Protein AF-A0A540L2G1-F1 (afdb_monomer_lite)

Foldseek 3Di:
DVVVVVVVVVVVVVVVVVVVPDDDCVVCVVVVVVVCPPHDDDDDFDQEVTQFDPDPDPVPRDGDPVSVVVD

pLDDT: mean 84.69, std 15.88, range [56.94, 97.5]

Secondary structure (DSSP, 8-state):
-HHHHHHHHHHHHHHHHHHH-PPPTTTTHHHHHHHHTTSPP-----SBTTTB---SSGGG-PPPHHHHHH-

Organism: Malus baccata (NCBI:txid106549)

Radius of gyration: 19.09 Å; chains: 1; bounding box: 58×20×33 Å

InterPro domains:
  IPR023214 HAD superfamily [G3DSA:3.40.50.1000] (41-71)
  IPR036412 HAD-like superfamily [SSF56784] (42-71)
  IPR044651 Trehalose 6-phosphate OTSB-like [PTHR43768] (13-71)

Sequence (71 aa):
MDKLKNNRKKHEKRSFKNLVEHPSALDSFDRMMKAAKGKRMVVFLDYDGTLSPIVDDPNRAFMSDEIRAAV

Structure (mmCIF, N/CA/C/O backbone):
data_AF-A0A540L2G1-F1
#
_entry.id   AF-A0A540L2G1-F1
#
loop_
_atom_site.group_PDB
_atom_site.id
_at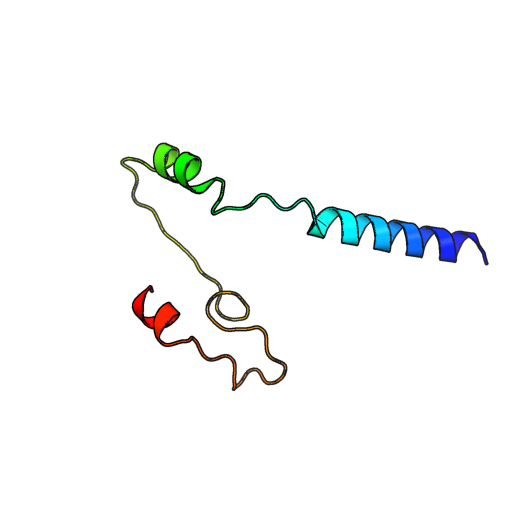om_site.type_symbol
_atom_site.label_atom_id
_atom_site.label_alt_id
_atom_site.label_comp_id
_atom_site.label_asym_id
_atom_site.label_entity_id
_atom_site.label_seq_id
_atom_site.pdbx_PDB_ins_code
_atom_site.Cartn_x
_atom_site.Cartn_y
_atom_site.Cartn_z
_atom_site.occupancy
_atom_site.B_iso_or_equiv
_atom_site.auth_seq_id
_atom_site.auth_comp_id
_atom_site.auth_asym_id
_atom_site.auth_atom_id
_atom_site.pdbx_PDB_model_num
ATOM 1 N N . MET A 1 1 ? 43.906 -2.817 12.584 1.00 57.22 1 MET A N 1
ATOM 2 C CA . MET A 1 1 ? 42.967 -3.182 11.492 1.00 57.22 1 MET A CA 1
ATOM 3 C C . MET A 1 1 ? 41.617 -3.714 12.008 1.00 57.22 1 MET A C 1
ATOM 5 O O . MET A 1 1 ? 40.643 -3.691 11.261 1.00 57.22 1 MET A O 1
ATOM 9 N N . ASP A 1 2 ? 41.503 -4.114 13.281 1.00 61.50 2 ASP A N 1
ATOM 10 C CA . ASP A 1 2 ? 40.310 -4.808 13.816 1.00 61.50 2 ASP A CA 1
ATOM 11 C C . ASP A 1 2 ? 39.154 -3.891 14.241 1.00 61.50 2 ASP A C 1
ATOM 13 O O . ASP A 1 2 ? 37.984 -4.249 14.099 1.00 61.50 2 ASP A O 1
ATOM 17 N N . LYS A 1 3 ? 39.451 -2.654 14.665 1.00 57.97 3 LYS A N 1
ATOM 18 C CA . LYS A 1 3 ? 38.424 -1.664 15.043 1.00 57.97 3 LYS A CA 1
ATOM 19 C C . LYS A 1 3 ? 37.509 -1.275 13.866 1.00 57.97 3 LYS A C 1
ATOM 21 O O . LYS A 1 3 ? 36.305 -1.120 14.053 1.00 57.97 3 LYS A O 1
ATOM 26 N N . LEU A 1 4 ? 38.046 -1.206 12.640 1.00 58.19 4 LEU A N 1
ATOM 27 C CA . LEU A 1 4 ? 37.261 -0.919 11.427 1.00 58.19 4 LEU A CA 1
ATOM 28 C C . LEU A 1 4 ? 36.323 -2.070 11.032 1.00 58.19 4 LEU A C 1
ATOM 30 O O . LEU A 1 4 ? 35.248 -1.829 10.481 1.00 58.19 4 LEU A O 1
ATOM 34 N N . LYS A 1 5 ? 36.720 -3.324 11.288 1.00 61.16 5 LYS A N 1
ATOM 35 C CA . LYS A 1 5 ? 35.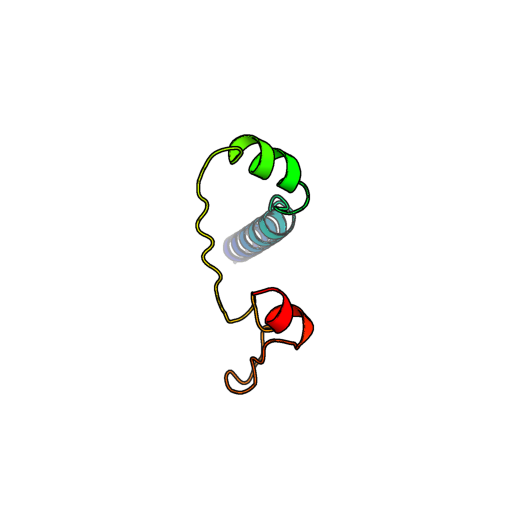891 -4.505 10.993 1.00 61.16 5 LYS A CA 1
ATOM 36 C C . LYS A 1 5 ? 34.725 -4.618 11.979 1.00 61.16 5 LYS A C 1
ATOM 38 O O . LYS A 1 5 ? 33.617 -4.964 11.578 1.00 61.16 5 LYS A O 1
ATOM 43 N N . ASN A 1 6 ? 34.948 -4.246 13.241 1.00 61.53 6 ASN A N 1
ATOM 44 C CA . ASN A 1 6 ? 33.914 -4.272 14.275 1.00 61.53 6 ASN A CA 1
ATOM 45 C C . ASN A 1 6 ? 32.841 -3.188 14.079 1.00 61.53 6 ASN A C 1
ATOM 47 O O . ASN A 1 6 ? 31.655 -3.462 14.266 1.00 61.53 6 ASN A O 1
ATOM 51 N N . ASN A 1 7 ? 33.226 -1.985 13.636 1.00 61.53 7 ASN A N 1
ATOM 52 C CA . ASN A 1 7 ? 32.259 -0.925 13.331 1.00 61.53 7 ASN A CA 1
ATOM 53 C C . ASN A 1 7 ? 31.387 -1.252 12.113 1.00 61.53 7 ASN A C 1
ATOM 55 O O . ASN A 1 7 ? 30.184 -1.001 12.158 1.00 61.53 7 ASN A O 1
ATOM 59 N N . ARG A 1 8 ? 31.955 -1.878 11.073 1.00 63.56 8 ARG A N 1
ATOM 60 C CA . ARG A 1 8 ? 31.181 -2.363 9.918 1.00 63.56 8 ARG A CA 1
ATOM 61 C C . ARG A 1 8 ? 30.168 -3.436 10.317 1.00 63.56 8 ARG A C 1
ATOM 63 O O . ARG A 1 8 ? 28.985 -3.266 10.045 1.00 63.56 8 ARG A O 1
ATOM 70 N N . LYS A 1 9 ? 30.586 -4.451 11.087 1.00 62.00 9 LYS A N 1
ATOM 71 C CA . LYS A 1 9 ? 29.665 -5.484 11.604 1.00 62.00 9 LYS A CA 1
ATOM 72 C C . LYS A 1 9 ? 28.577 -4.917 12.525 1.00 62.00 9 LYS A C 1
ATOM 74 O O . LYS A 1 9 ? 27.466 -5.435 12.553 1.00 62.00 9 LYS A O 1
ATOM 79 N N . LYS A 1 10 ? 28.873 -3.863 13.293 1.00 66.12 10 LYS A N 1
ATOM 80 C CA . LYS A 1 10 ? 27.894 -3.185 14.160 1.00 66.12 10 LYS A CA 1
ATOM 81 C C . LYS A 1 10 ? 26.872 -2.372 13.357 1.00 66.12 10 LYS A C 1
ATOM 83 O O . LYS A 1 10 ? 25.702 -2.365 13.730 1.00 66.12 10 LYS A O 1
ATOM 88 N N . HIS A 1 11 ? 27.297 -1.709 12.281 1.00 58.56 11 HIS A N 1
ATOM 89 C CA . HIS A 1 11 ? 26.401 -0.984 11.374 1.00 58.56 11 HIS A CA 1
ATOM 90 C C . HIS A 1 11 ? 25.475 -1.928 10.613 1.00 58.56 11 HIS A C 1
ATOM 92 O O . HIS A 1 11 ? 24.272 -1.697 10.582 1.00 58.56 11 HIS A O 1
ATOM 98 N N . GLU A 1 12 ? 26.022 -3.020 10.090 1.00 60.00 12 GLU A N 1
ATOM 99 C CA . GLU A 1 12 ? 25.263 -4.045 9.376 1.00 60.00 12 GLU A CA 1
ATOM 100 C C . GLU A 1 12 ? 24.232 -4.710 10.298 1.00 60.00 12 GLU A C 1
ATOM 102 O O . GLU A 1 12 ? 23.050 -4.746 9.977 1.00 60.00 12 GLU A O 1
ATOM 107 N N . LYS A 1 13 ? 24.625 -5.093 11.524 1.00 59.31 13 LYS A N 1
ATOM 108 C CA . LYS A 1 13 ? 23.687 -5.622 12.531 1.00 59.31 13 LYS A CA 1
ATOM 109 C C . LYS A 1 13 ? 22.590 -4.631 12.928 1.00 59.31 13 LYS A C 1
ATOM 111 O O . LYS A 1 13 ? 21.463 -5.053 13.151 1.00 59.31 13 LYS A O 1
ATOM 116 N N . ARG A 1 14 ? 22.895 -3.333 13.049 1.00 59.78 14 ARG A N 1
ATOM 117 C CA . ARG A 1 14 ? 21.889 -2.295 13.354 1.00 59.78 14 ARG A CA 1
ATOM 118 C C . ARG A 1 14 ? 20.935 -2.065 12.183 1.00 59.78 14 ARG A C 1
ATOM 120 O O . ARG A 1 14 ? 19.740 -1.946 12.407 1.00 59.78 14 ARG A O 1
ATOM 127 N N . SER A 1 15 ? 21.454 -2.053 10.957 1.00 59.62 15 SER A N 1
ATOM 128 C CA . SER A 1 15 ? 20.656 -1.923 9.735 1.00 59.62 15 SER A CA 1
ATOM 129 C C . SER A 1 15 ? 19.712 -3.115 9.551 1.00 59.62 15 SER A C 1
ATOM 131 O O . SER A 1 15 ? 18.521 -2.903 9.349 1.00 59.62 15 SER A O 1
ATOM 133 N N . PHE A 1 16 ? 20.200 -4.346 9.747 1.00 59.41 16 PHE A N 1
ATOM 134 C CA . PHE A 1 16 ? 19.367 -5.554 9.735 1.00 59.41 16 PHE A CA 1
ATOM 135 C C . PHE A 1 16 ? 18.308 -5.557 10.842 1.00 59.41 16 PHE A C 1
ATOM 137 O O . PHE A 1 16 ? 17.182 -5.976 10.603 1.00 59.41 16 PHE A O 1
ATOM 144 N N . LYS A 1 17 ? 18.634 -5.064 12.044 1.00 56.94 17 LYS A N 1
ATOM 145 C CA . LYS A 1 17 ? 17.663 -4.979 13.144 1.00 56.94 17 LYS A CA 1
ATOM 146 C C . LYS A 1 17 ? 16.509 -4.015 12.826 1.00 56.94 17 LYS A C 1
ATOM 148 O O . LYS A 1 17 ? 15.361 -4.333 13.105 1.00 56.94 17 LYS A O 1
ATOM 153 N N . ASN A 1 18 ? 16.803 -2.894 12.166 1.00 58.03 18 ASN A N 1
ATOM 154 C CA . ASN A 1 18 ? 15.800 -1.897 11.780 1.00 58.03 18 ASN A CA 1
ATOM 155 C C . ASN A 1 18 ? 14.837 -2.387 10.682 1.00 58.03 18 ASN A C 1
ATOM 157 O O . ASN A 1 18 ? 13.689 -1.958 10.658 1.00 58.03 18 ASN A O 1
ATOM 161 N N . LEU A 1 19 ? 15.275 -3.287 9.792 1.00 58.28 19 LEU A N 1
ATOM 162 C CA . LEU A 1 19 ? 14.415 -3.909 8.770 1.00 58.28 19 LEU A CA 1
ATOM 163 C C . LEU A 1 19 ? 13.384 -4.879 9.370 1.00 58.28 19 LEU A C 1
ATOM 165 O O . LEU A 1 19 ? 12.309 -5.048 8.809 1.00 58.28 19 LEU A O 1
ATOM 169 N N . VAL A 1 20 ? 13.697 -5.491 10.515 1.00 62.09 20 VAL A N 1
ATOM 170 C CA . VAL A 1 20 ? 12.819 -6.456 11.201 1.00 62.09 20 VAL A CA 1
ATOM 171 C C . VAL A 1 20 ? 11.819 -5.762 12.144 1.00 62.09 20 VAL A C 1
ATOM 173 O O . VAL A 1 20 ? 10.808 -6.353 12.503 1.00 62.09 20 VAL A O 1
ATOM 176 N N . GLU A 1 21 ? 12.063 -4.505 12.531 1.00 69.62 21 GLU A N 1
ATOM 177 C CA . GLU A 1 21 ? 11.287 -3.785 13.560 1.00 69.62 21 GLU A CA 1
ATOM 178 C C . GLU A 1 21 ? 10.333 -2.698 13.010 1.00 69.62 21 GLU A C 1
ATOM 180 O O . GLU A 1 21 ? 9.830 -1.885 13.787 1.00 69.62 21 GLU A O 1
ATOM 185 N N . HIS A 1 22 ? 10.049 -2.640 11.701 1.00 81.94 22 HIS A N 1
ATOM 186 C CA . HIS A 1 22 ? 9.064 -1.668 11.202 1.00 81.94 22 HIS A CA 1
ATOM 187 C C . HIS A 1 22 ? 7.628 -2.097 11.557 1.00 81.94 22 HIS A C 1
ATOM 189 O O . HIS A 1 22 ? 7.229 -3.214 11.224 1.00 81.94 22 HIS A O 1
ATOM 195 N N . PRO A 1 23 ? 6.826 -1.233 12.214 1.00 86.38 23 PRO A N 1
ATOM 196 C CA . PRO A 1 23 ? 5.445 -1.560 12.537 1.00 86.38 23 PRO A CA 1
ATOM 197 C C . PRO A 1 23 ? 4.613 -1.686 11.256 1.00 86.38 23 PRO A C 1
ATOM 199 O O . PRO A 1 23 ? 4.639 -0.808 10.393 1.00 86.38 23 PRO A O 1
ATOM 202 N N . SER A 1 24 ? 3.840 -2.766 11.153 1.00 90.25 24 SER A N 1
ATOM 203 C CA . SER A 1 24 ? 2.915 -2.987 10.042 1.00 90.25 24 SER A CA 1
ATOM 204 C C . SER A 1 24 ? 1.726 -2.024 10.131 1.00 90.25 24 SER A C 1
ATOM 206 O O . SER A 1 24 ? 0.992 -1.985 11.127 1.00 90.25 24 SER A O 1
ATOM 208 N N . ALA A 1 25 ? 1.521 -1.243 9.067 1.00 91.62 25 ALA A N 1
ATOM 209 C CA . ALA A 1 25 ? 0.361 -0.365 8.933 1.00 91.62 25 ALA A CA 1
ATOM 210 C C . ALA A 1 25 ? -0.947 -1.162 8.807 1.00 91.62 25 ALA A C 1
ATOM 212 O O . ALA A 1 25 ? -1.973 -0.722 9.322 1.00 91.62 25 ALA A O 1
ATOM 213 N N . LEU A 1 26 ? -0.901 -2.345 8.183 1.00 93.75 26 LEU A N 1
ATOM 214 C CA . LEU A 1 26 ? -2.054 -3.240 8.063 1.00 93.75 26 LEU A CA 1
ATOM 215 C C . LEU A 1 26 ? -2.451 -3.820 9.425 1.00 93.75 26 LEU A C 1
ATOM 217 O O . LEU A 1 26 ? -3.624 -3.780 9.785 1.00 93.75 26 LEU A O 1
ATOM 221 N N . ASP A 1 27 ? -1.480 -4.246 10.234 1.00 95.31 27 ASP A N 1
ATOM 222 C CA . ASP A 1 27 ? -1.744 -4.769 11.584 1.00 95.31 27 ASP A CA 1
ATOM 223 C C . ASP A 1 27 ? -2.330 -3.676 12.494 1.00 95.31 27 ASP A C 1
ATOM 225 O O . ASP A 1 27 ? -3.113 -3.940 13.406 1.00 95.31 27 ASP A O 1
ATOM 229 N N . SER A 1 28 ? -1.963 -2.418 12.233 1.00 94.00 28 SER A N 1
ATOM 230 C CA . SER A 1 28 ? -2.453 -1.241 12.957 1.00 94.00 28 SER A CA 1
ATOM 231 C C . SER A 1 28 ? -3.692 -0.595 12.324 1.00 94.00 28 SER A C 1
ATOM 233 O O . SER A 1 28 ? -4.165 0.427 12.837 1.00 94.00 28 SER A O 1
ATOM 235 N N . PHE A 1 29 ? -4.230 -1.157 11.236 1.00 94.50 29 PHE A N 1
ATOM 236 C CA . PHE A 1 29 ? -5.235 -0.504 10.396 1.00 94.50 29 PHE A CA 1
ATOM 237 C C . PHE A 1 29 ? -6.492 -0.130 11.185 1.00 94.50 29 PHE A C 1
ATOM 239 O O . PHE A 1 29 ? -6.911 1.028 11.184 1.00 94.50 29 PHE A O 1
ATOM 246 N N . ASP A 1 30 ? -7.031 -1.061 11.974 1.00 97.25 30 ASP A N 1
ATOM 247 C CA . ASP A 1 30 ? -8.209 -0.822 12.815 1.00 97.25 30 ASP A CA 1
ATOM 248 C C . ASP A 1 30 ? -8.015 0.342 13.788 1.00 97.25 30 ASP A C 1
ATOM 250 O O . ASP A 1 30 ? -8.923 1.147 14.023 1.00 97.25 30 ASP A O 1
ATOM 254 N N . ARG A 1 31 ? -6.818 0.448 14.373 1.00 96.69 31 ARG A N 1
ATOM 255 C CA . ARG A 1 31 ? -6.481 1.530 15.300 1.00 96.69 31 ARG A CA 1
ATOM 256 C C . ARG A 1 31 ? -6.431 2.870 14.568 1.00 96.69 31 ARG A C 1
ATOM 258 O O . ARG A 1 31 ? -6.971 3.852 15.082 1.00 96.69 31 ARG A O 1
ATOM 265 N N . MET A 1 32 ? -5.819 2.909 13.385 1.00 95.56 32 MET A N 1
ATOM 266 C CA . MET A 1 32 ? -5.759 4.111 12.548 1.00 95.56 32 MET A CA 1
ATOM 267 C C . MET A 1 32 ? -7.159 4.561 12.117 1.00 95.56 32 MET A C 1
ATOM 269 O O . MET A 1 32 ? -7.514 5.725 12.311 1.00 95.56 32 MET A O 1
ATOM 273 N N . MET A 1 33 ? -7.990 3.639 11.626 1.00 95.56 33 MET A N 1
ATOM 274 C CA . MET A 1 33 ? -9.343 3.950 11.154 1.00 95.56 33 MET A CA 1
ATOM 275 C C . MET A 1 33 ? -10.266 4.411 12.284 1.00 95.56 33 MET A C 1
ATOM 277 O O . MET A 1 33 ? -11.034 5.360 12.107 1.00 95.56 33 MET A O 1
ATOM 281 N N . LYS A 1 34 ? -10.145 3.826 13.485 1.00 97.44 34 LYS A N 1
ATOM 282 C CA . LYS A 1 34 ? -10.837 4.330 14.686 1.00 97.44 34 LYS A CA 1
ATOM 283 C C . LYS A 1 34 ? -10.451 5.776 14.997 1.00 97.44 34 LYS A C 1
ATOM 285 O O . LYS A 1 34 ? -11.330 6.587 15.279 1.00 97.44 34 LYS A O 1
ATOM 290 N N . ALA A 1 35 ? -9.165 6.117 14.909 1.00 96.12 35 ALA A N 1
ATOM 291 C CA . ALA A 1 35 ? -8.681 7.477 15.150 1.00 96.12 35 ALA A CA 1
ATOM 292 C C . ALA A 1 35 ? -9.088 8.477 14.047 1.00 96.12 35 ALA A C 1
ATOM 294 O O . ALA A 1 35 ? -9.196 9.682 14.309 1.00 96.12 35 ALA A O 1
ATOM 295 N N . ALA A 1 36 ? -9.315 7.991 12.826 1.00 95.69 36 ALA A N 1
ATOM 296 C CA . ALA A 1 36 ? -9.738 8.788 11.678 1.00 95.69 36 ALA A CA 1
ATOM 297 C C . ALA A 1 36 ? -11.263 8.971 11.567 1.00 95.69 36 ALA A C 1
ATOM 299 O O . ALA A 1 36 ? -11.720 9.800 10.780 1.00 95.69 36 ALA A O 1
ATOM 300 N N . LYS A 1 37 ? -12.063 8.238 12.355 1.00 97.25 37 LYS A N 1
ATOM 301 C CA . LYS A 1 37 ? -13.531 8.281 12.300 1.00 97.25 37 LYS A CA 1
ATOM 302 C C . LYS A 1 37 ? -14.063 9.720 12.380 1.00 97.25 37 LYS A C 1
ATOM 304 O O . LYS A 1 37 ? -13.742 10.462 13.305 1.00 97.25 37 LYS A O 1
ATOM 309 N N . GLY A 1 38 ? -14.896 10.097 11.408 1.00 97.19 38 GLY A N 1
ATOM 310 C CA . GLY A 1 38 ? -15.504 11.431 11.313 1.00 97.19 38 GLY A CA 1
ATOM 311 C C . GLY A 1 38 ? -14.594 12.526 10.741 1.00 97.19 38 GLY A C 1
ATOM 312 O O . GLY A 1 38 ? -15.021 13.676 10.665 1.00 97.19 38 GLY A O 1
ATOM 313 N N . LYS A 1 39 ? -13.363 12.201 10.325 1.00 97.19 39 LYS A N 1
ATOM 314 C CA . LYS A 1 39 ? -12.434 13.136 9.672 1.00 97.19 39 LYS A CA 1
ATOM 315 C C . LYS A 1 39 ? -12.382 12.872 8.169 1.00 97.19 39 LYS A C 1
ATOM 317 O O . LYS A 1 39 ? -12.550 11.741 7.720 1.00 97.19 39 LYS A O 1
ATOM 322 N N . ARG A 1 40 ? -12.087 13.914 7.389 1.00 96.56 40 ARG A N 1
ATOM 323 C CA . ARG A 1 40 ? -11.692 13.755 5.983 1.00 96.56 40 ARG A CA 1
ATOM 324 C C . ARG A 1 40 ? -10.222 13.359 5.939 1.00 96.56 40 ARG A C 1
ATOM 326 O O . ARG A 1 40 ? -9.391 14.064 6.507 1.00 96.56 40 ARG A O 1
ATOM 333 N N . MET A 1 41 ? -9.924 12.239 5.293 1.00 94.12 41 MET A N 1
ATOM 334 C CA . MET A 1 41 ? -8.556 11.765 5.106 1.00 94.12 41 MET A CA 1
ATOM 335 C C . MET A 1 41 ? -8.038 12.174 3.733 1.00 94.12 41 MET A C 1
ATOM 337 O O . MET A 1 41 ? -8.804 12.246 2.775 1.00 94.12 41 MET A O 1
ATOM 341 N N . VAL A 1 42 ? -6.732 12.401 3.651 1.00 95.75 42 VAL A N 1
ATOM 342 C CA . VAL A 1 42 ? -6.002 12.530 2.390 1.00 95.75 42 VAL 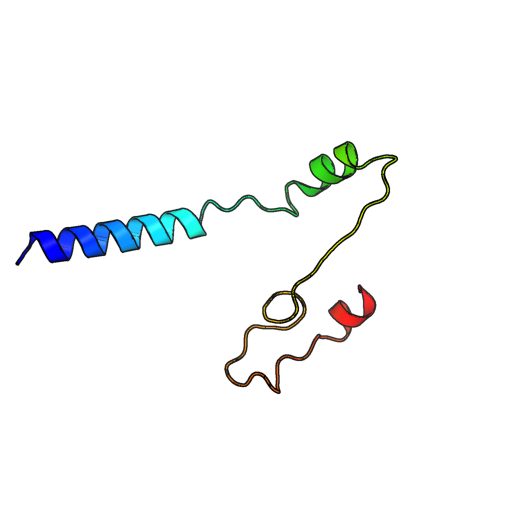A CA 1
ATOM 343 C C . VAL A 1 42 ? -4.898 11.485 2.418 1.00 95.75 42 VAL A C 1
ATOM 345 O O . VAL A 1 42 ? -4.206 11.360 3.430 1.00 95.75 42 VAL A O 1
ATOM 348 N N . VAL A 1 43 ? -4.767 10.724 1.336 1.00 93.44 43 VAL A N 1
ATOM 349 C CA . VAL A 1 43 ? -3.735 9.698 1.182 1.00 93.44 43 VAL A CA 1
ATOM 350 C C . VAL A 1 43 ? -2.802 10.145 0.068 1.00 93.44 43 VAL A C 1
ATOM 352 O O . VAL A 1 43 ? -3.255 10.509 -1.013 1.00 93.44 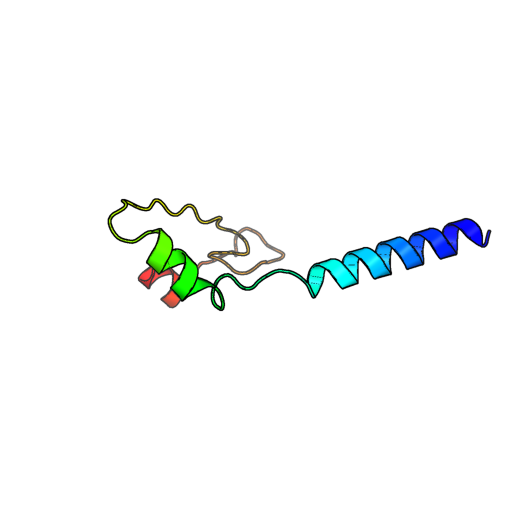43 VAL A O 1
ATOM 355 N N . PHE A 1 44 ? -1.505 10.130 0.356 1.00 95.69 44 PHE A N 1
ATOM 356 C CA . PHE A 1 44 ? -0.450 10.372 -0.618 1.00 95.69 44 PHE A CA 1
ATOM 357 C C . PHE A 1 44 ? 0.336 9.075 -0.758 1.00 95.69 44 PHE A C 1
ATOM 359 O O . PHE A 1 44 ? 0.786 8.525 0.248 1.00 95.69 44 PHE A O 1
ATOM 366 N N . LEU A 1 45 ? 0.457 8.582 -1.985 1.00 95.19 45 LEU A N 1
ATOM 367 C CA . LEU A 1 45 ? 1.161 7.346 -2.305 1.00 95.19 45 LEU A CA 1
ATOM 368 C C . LEU A 1 45 ? 2.318 7.694 -3.233 1.00 95.19 45 LEU A C 1
ATOM 370 O O . LEU A 1 45 ? 2.129 8.437 -4.197 1.00 95.19 45 LEU A O 1
ATOM 374 N N . ASP A 1 46 ? 3.501 7.177 -2.918 1.00 95.31 46 ASP A N 1
ATOM 375 C CA . ASP A 1 46 ? 4.606 7.181 -3.869 1.00 95.31 46 ASP A CA 1
ATOM 376 C C . ASP A 1 46 ? 4.289 6.225 -5.028 1.00 95.31 46 ASP A C 1
ATOM 378 O O . ASP A 1 46 ? 3.390 5.383 -4.928 1.00 95.31 46 ASP A O 1
ATOM 382 N N . TYR A 1 47 ? 5.003 6.359 -6.138 1.00 95.12 47 TYR A N 1
ATOM 383 C CA . TYR A 1 47 ? 4.787 5.520 -7.309 1.00 95.12 47 TYR A CA 1
ATOM 384 C C . TYR A 1 47 ? 5.718 4.299 -7.292 1.00 95.12 47 TYR A C 1
ATOM 386 O O . TYR A 1 47 ? 5.252 3.180 -7.057 1.00 95.12 47 TYR A O 1
ATOM 394 N N . ASP A 1 48 ? 7.026 4.503 -7.460 1.00 93.56 48 ASP A N 1
ATOM 395 C CA . ASP A 1 48 ? 7.993 3.412 -7.607 1.00 93.56 48 ASP A CA 1
ATOM 396 C C . ASP A 1 48 ? 8.263 2.678 -6.294 1.00 93.56 48 ASP A C 1
ATOM 398 O O . ASP A 1 48 ? 8.620 3.263 -5.274 1.00 93.56 48 ASP A O 1
ATOM 402 N N . GLY A 1 49 ? 8.073 1.360 -6.311 1.00 92.12 49 GLY A N 1
ATOM 403 C CA . GLY A 1 49 ? 8.188 0.523 -5.118 1.00 92.12 49 GLY A CA 1
ATOM 404 C C . GLY A 1 49 ? 7.010 0.621 -4.148 1.00 92.12 49 GLY A C 1
ATOM 405 O O . GLY A 1 49 ? 7.061 -0.007 -3.091 1.00 92.12 49 GLY A O 1
ATOM 406 N N . THR A 1 50 ? 5.956 1.367 -4.499 1.00 94.50 50 THR A N 1
ATOM 407 C CA . THR A 1 50 ? 4.684 1.411 -3.759 1.00 94.50 50 THR A CA 1
ATOM 408 C C . THR A 1 50 ? 3.523 0.960 -4.642 1.00 94.50 50 THR A C 1
ATOM 410 O O . THR A 1 50 ? 2.896 -0.059 -4.361 1.00 94.50 50 THR A O 1
ATOM 413 N N . LEU A 1 51 ? 3.238 1.701 -5.714 1.00 96.50 51 LEU A N 1
ATOM 414 C CA . LEU A 1 51 ? 2.171 1.394 -6.671 1.00 96.50 51 LEU A CA 1
ATOM 415 C C . LEU A 1 51 ? 2.659 0.540 -7.847 1.00 96.50 51 LEU A C 1
ATOM 417 O O . LEU A 1 51 ? 1.873 -0.170 -8.476 1.00 96.50 51 LEU A O 1
ATOM 421 N N . SER A 1 52 ? 3.954 0.602 -8.139 1.00 96.31 52 SER A N 1
ATOM 422 C CA . SER A 1 52 ? 4.651 -0.250 -9.099 1.00 96.31 52 SER A CA 1
ATOM 423 C C . SER A 1 52 ? 5.751 -1.055 -8.383 1.00 96.31 52 SER A C 1
ATOM 425 O O . S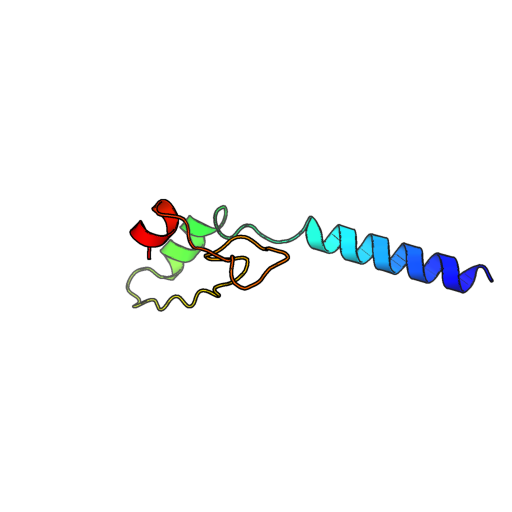ER A 1 52 ? 6.213 -0.663 -7.305 1.00 96.31 52 SER A O 1
ATOM 427 N N . PRO A 1 53 ? 6.189 -2.202 -8.931 1.00 94.69 53 PRO A N 1
ATOM 428 C CA . PRO A 1 53 ? 7.320 -2.937 -8.375 1.00 94.69 53 PRO A CA 1
ATOM 429 C C . PRO A 1 53 ? 8.628 -2.148 -8.521 1.00 94.69 53 PRO A C 1
ATOM 431 O O . PRO A 1 53 ? 8.812 -1.393 -9.474 1.00 94.69 53 PRO A O 1
ATOM 434 N N . ILE A 1 54 ? 9.578 -2.387 -7.612 1.00 95.31 54 ILE A N 1
ATOM 435 C CA . ILE A 1 54 ? 10.956 -1.900 -7.769 1.00 95.31 54 ILE A CA 1
ATOM 436 C C . ILE A 1 54 ? 11.611 -2.682 -8.915 1.00 95.31 54 ILE A C 1
ATOM 438 O O . ILE A 1 54 ? 11.668 -3.912 -8.869 1.00 95.31 54 ILE A O 1
ATOM 442 N N . VAL A 1 55 ? 12.100 -1.975 -9.935 1.00 94.88 55 VAL A N 1
ATOM 443 C CA . VAL A 1 55 ? 12.674 -2.554 -11.161 1.00 94.88 55 VAL A CA 1
ATOM 444 C C . VAL A 1 55 ? 13.984 -1.867 -11.549 1.00 94.88 55 VAL A C 1
ATOM 446 O O . VAL A 1 55 ? 14.196 -0.700 -11.230 1.00 94.88 55 VAL A O 1
ATOM 449 N N . ASP A 1 56 ? 14.847 -2.584 -12.275 1.00 96.69 56 ASP A N 1
ATOM 450 C CA . ASP A 1 56 ? 16.134 -2.050 -12.750 1.00 96.69 56 ASP A CA 1
ATOM 451 C C . ASP A 1 56 ? 15.982 -1.062 -13.922 1.00 96.69 56 ASP A C 1
ATOM 453 O O . ASP A 1 56 ? 16.793 -0.151 -14.071 1.00 96.69 56 ASP A O 1
ATOM 457 N N . ASP A 1 57 ? 14.956 -1.243 -14.765 1.00 96.38 57 ASP A N 1
ATOM 458 C CA . ASP A 1 57 ? 14.603 -0.320 -15.852 1.00 96.38 57 ASP A CA 1
ATOM 459 C C . ASP A 1 57 ? 13.386 0.521 -15.438 1.00 96.38 57 ASP A C 1
ATOM 461 O O . ASP A 1 57 ? 12.267 -0.006 -15.431 1.00 96.38 57 ASP A O 1
ATOM 465 N N . PRO A 1 58 ? 13.564 1.821 -15.134 1.00 92.62 58 PRO A N 1
ATOM 466 C CA . PRO A 1 58 ? 12.478 2.692 -14.685 1.00 92.62 58 PRO A CA 1
ATOM 467 C C . PRO A 1 58 ? 11.308 2.781 -15.670 1.00 92.62 58 PRO A C 1
ATOM 469 O O . PRO A 1 58 ? 10.163 2.947 -15.260 1.00 92.62 58 PRO A O 1
ATOM 472 N N . ASN A 1 59 ? 11.552 2.598 -16.974 1.00 95.50 59 ASN A N 1
ATOM 473 C CA . ASN A 1 59 ? 10.486 2.646 -17.983 1.00 95.50 59 ASN A CA 1
ATOM 474 C C . ASN A 1 59 ? 9.539 1.441 -17.910 1.00 95.50 59 ASN A C 1
ATOM 476 O O . ASN A 1 59 ? 8.550 1.391 -18.640 1.00 95.50 59 ASN A O 1
ATOM 480 N N . ARG A 1 60 ? 9.852 0.454 -17.064 1.00 94.94 60 ARG A N 1
ATOM 481 C CA . ARG A 1 60 ? 9.085 -0.782 -16.887 1.00 94.94 60 ARG A CA 1
ATOM 482 C C . ARG A 1 60 ? 8.387 -0.866 -15.532 1.00 94.94 60 ARG A C 1
ATOM 484 O O . ARG A 1 60 ? 7.838 -1.919 -15.207 1.00 94.94 60 ARG A O 1
ATOM 491 N N . ALA A 1 61 ? 8.384 0.218 -14.758 1.00 95.62 61 ALA A N 1
ATOM 492 C CA . ALA A 1 61 ? 7.701 0.312 -13.473 1.00 95.62 61 ALA A CA 1
ATOM 493 C C . ALA A 1 61 ? 6.183 0.494 -13.671 1.00 95.62 61 ALA A C 1
ATOM 495 O O . ALA A 1 61 ? 5.597 1.558 -13.458 1.00 95.62 61 ALA A O 1
ATOM 496 N N . PHE A 1 62 ? 5.528 -0.561 -14.148 1.00 96.50 62 PHE A N 1
ATOM 497 C CA . PHE A 1 62 ? 4.098 -0.540 -14.426 1.00 96.50 62 PHE A CA 1
ATOM 498 C C . PHE A 1 62 ? 3.286 -0.966 -13.205 1.00 96.50 62 PHE A C 1
ATOM 500 O O . PHE A 1 62 ? 3.572 -1.974 -12.562 1.00 96.50 62 PHE A O 1
ATOM 507 N N . MET A 1 63 ? 2.234 -0.204 -12.928 1.00 97.19 63 MET A N 1
ATOM 508 C CA . MET A 1 63 ? 1.181 -0.582 -11.995 1.00 97.19 63 MET A CA 1
ATOM 509 C C . MET A 1 63 ? 0.384 -1.767 -12.558 1.00 97.19 63 MET A C 1
ATOM 511 O O . MET A 1 63 ? 0.008 -1.744 -13.736 1.00 97.19 63 MET A O 1
ATOM 515 N N . SER A 1 64 ? 0.113 -2.778 -11.727 1.00 96.50 64 SER A N 1
ATOM 516 C CA . SER A 1 64 ? -0.737 -3.905 -12.125 1.00 96.50 64 SER A CA 1
ATOM 517 C C . SER A 1 64 ? -2.198 -3.473 -12.276 1.00 96.50 64 SER A C 1
ATOM 519 O O . SER A 1 64 ? -2.608 -2.429 -11.758 1.00 96.50 64 SER A O 1
ATOM 521 N N . ASP A 1 65 ? -3.002 -4.271 -12.975 1.00 97.50 65 ASP A N 1
ATOM 522 C CA . ASP A 1 65 ? -4.422 -3.963 -13.162 1.00 97.50 65 ASP A CA 1
ATOM 523 C C . ASP A 1 65 ? -5.180 -3.952 -11.826 1.00 97.50 65 ASP A C 1
ATOM 525 O O . ASP A 1 65 ? -6.073 -3.128 -11.628 1.00 97.50 65 ASP A O 1
ATOM 529 N N . GLU A 1 66 ? -4.778 -4.795 -10.871 1.00 96.62 66 GLU A N 1
ATOM 530 C CA . GLU A 1 66 ? -5.360 -4.832 -9.528 1.00 96.62 66 GLU A CA 1
ATOM 531 C C . GLU A 1 66 ? -5.073 -3.548 -8.746 1.00 96.62 66 GLU A C 1
ATOM 533 O O . GLU A 1 66 ? -5.985 -2.990 -8.135 1.00 96.62 66 GLU A O 1
ATOM 538 N N . ILE A 1 67 ? -3.829 -3.051 -8.779 1.00 95.38 67 ILE A N 1
ATOM 539 C CA . ILE A 1 67 ? -3.478 -1.789 -8.113 1.00 95.38 67 ILE A CA 1
ATOM 540 C C . ILE A 1 67 ? -4.195 -0.622 -8.794 1.00 95.38 67 ILE A C 1
ATOM 542 O O . ILE A 1 67 ? -4.748 0.229 -8.103 1.00 95.38 67 ILE A O 1
ATOM 546 N N . ARG A 1 68 ? -4.269 -0.620 -10.132 1.00 95.81 68 ARG A N 1
ATOM 547 C CA . ARG A 1 68 ? -4.969 0.415 -10.909 1.00 95.81 68 ARG A CA 1
ATOM 548 C C . ARG A 1 68 ? -6.461 0.476 -10.611 1.00 95.81 68 ARG A C 1
ATOM 550 O O . ARG A 1 68 ? -7.035 1.553 -10.653 1.00 95.81 68 ARG A O 1
ATOM 557 N N . ALA A 1 69 ? -7.093 -0.659 -10.330 1.00 97.12 69 ALA A N 1
ATOM 558 C CA . ALA A 1 69 ? -8.501 -0.693 -9.951 1.00 97.12 69 ALA A CA 1
ATOM 559 C C . ALA A 1 69 ? -8.754 -0.180 -8.519 1.00 97.12 69 ALA A C 1
ATOM 561 O O . ALA A 1 69 ? -9.888 0.171 -8.193 1.00 97.12 69 ALA A O 1
ATOM 562 N N . ALA A 1 70 ? -7.729 -0.168 -7.661 1.00 93.81 70 ALA A N 1
ATOM 563 C CA . ALA A 1 70 ? -7.842 0.204 -6.253 1.00 93.81 70 ALA A CA 1
ATOM 564 C C . ALA A 1 70 ? -7.550 1.689 -5.964 1.00 93.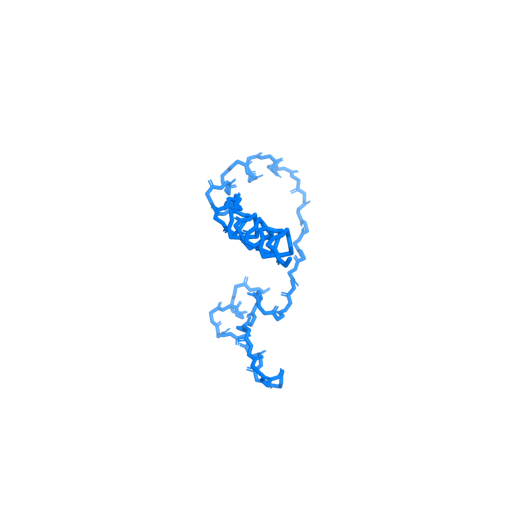81 70 ALA A C 1
ATOM 566 O O . ALA A 1 70 ? -7.872 2.152 -4.865 1.00 93.81 70 ALA A O 1
ATOM 567 N N . VAL A 1 71 ? -6.936 2.413 -6.908 1.00 90.00 71 VAL A N 1
ATOM 568 C CA . VAL A 1 71 ? -6.539 3.830 -6.779 1.00 90.00 71 VAL A CA 1
ATOM 569 C C . VAL A 1 71 ? -7.325 4.736 -7.714 1.00 90.00 71 VAL A C 1
ATOM 571 O O . VAL A 1 71 ? -7.580 5.887 -7.294 1.00 90.00 71 VAL A O 1
#